Protein AF-A0A2P8K6H0-F1 (afdb_monomer_lite)

pLDDT: mean 89.07, std 8.91, range [53.56, 98.0]

Secondary structure (DSSP, 8-state):
--SS-------S-TT-SHHHHHHHHHHT---PPPHHHHHHHHHHHHHHHHHHHHHHHHHHHHHHTSSPPPHHHHHHHHHHHS-HHHHHHHHHHHHHHHHHHHHTT---S-HHHHHHHHS-S-------

Foldseek 3Di:
DPPDDDDDDDPDDPCGDPVSVVVCLVVVLDADQAPVSVVVVVVLVVQLVVLVVVLVVQQVVCVVVPDGDDPVVSVVSSVVRRPCVCVVCSVVVLVVQCVVCVVVVHDDSYSNVVVVVVVDPDDDDDPD

Radius of gyration: 26.22 Å; chains: 1; bounding box: 68×39×69 Å

Sequence (128 aa):
ILSDWLVIRCSVNPGETFLDRMIAMVEGAQRRKTPNEIALTILLIALTLVFLLATATIWPFSAWSGNAVSVTVLVALLVCLIPTTIGGLLSAIGVAGMSRMLGANVIATSGRAVEAAGDVDVLLLDKT

Structure (mmCIF, N/CA/C/O backbone):
data_AF-A0A2P8K6H0-F1
#
_entry.id   AF-A0A2P8K6H0-F1
#
loop_
_atom_site.group_PDB
_atom_site.id
_atom_site.type_symbol
_atom_site.label_atom_id
_atom_site.label_alt_id
_atom_site.label_comp_id
_atom_site.label_asym_id
_atom_site.label_entity_id
_atom_site.label_seq_id
_atom_site.pdbx_PDB_ins_code
_atom_site.Cartn_x
_atom_site.Cartn_y
_atom_site.Cartn_z
_atom_site.occupancy
_atom_site.B_iso_or_equiv
_atom_site.auth_seq_id
_atom_site.auth_comp_id
_atom_site.auth_asym_id
_atom_site.auth_atom_id
_atom_site.pdbx_PDB_model_num
ATOM 1 N N . ILE A 1 1 ? -37.347 2.619 31.803 1.00 53.56 1 ILE A N 1
ATOM 2 C CA . ILE A 1 1 ? -38.008 3.924 32.036 1.00 53.56 1 ILE A CA 1
ATOM 3 C C . ILE A 1 1 ? -38.146 4.583 30.670 1.00 53.56 1 ILE A C 1
ATOM 5 O O . ILE A 1 1 ? -37.181 5.156 30.190 1.00 53.56 1 ILE A O 1
ATOM 9 N N . LEU A 1 2 ? -39.265 4.357 29.981 1.00 69.88 2 LEU A N 1
ATOM 10 C CA . LEU A 1 2 ? -39.528 4.912 28.641 1.00 69.88 2 LEU A CA 1
ATOM 11 C C . LEU A 1 2 ? -40.795 5.785 28.614 1.00 69.88 2 LEU A C 1
ATOM 13 O O . LEU A 1 2 ? -41.003 6.500 27.642 1.00 69.88 2 LEU A O 1
ATOM 17 N N . SER A 1 3 ? -41.624 5.731 29.663 1.00 81.25 3 SER A N 1
ATOM 18 C CA . SER A 1 3 ? -43.026 6.173 29.602 1.00 81.25 3 SER A CA 1
ATOM 19 C C . SER A 1 3 ? -43.410 7.250 30.626 1.00 81.25 3 SER A C 1
ATOM 21 O O . SER A 1 3 ? -44.452 7.873 30.460 1.00 81.25 3 SER A O 1
ATOM 23 N N . ASP A 1 4 ? -42.593 7.480 31.659 1.00 90.88 4 ASP A N 1
ATOM 24 C CA . ASP A 1 4 ? -42.870 8.440 32.741 1.00 90.88 4 ASP A CA 1
ATOM 25 C C . ASP A 1 4 ? -41.984 9.694 32.643 1.00 90.88 4 ASP A C 1
ATOM 27 O O . ASP A 1 4 ? -41.114 9.801 31.776 1.00 90.88 4 ASP A O 1
ATOM 31 N N . TRP A 1 5 ? -42.196 10.661 33.540 1.00 90.25 5 TRP A N 1
ATOM 32 C CA . TRP A 1 5 ? -41.461 11.926 33.562 1.00 90.25 5 TRP A CA 1
ATOM 33 C C . TRP A 1 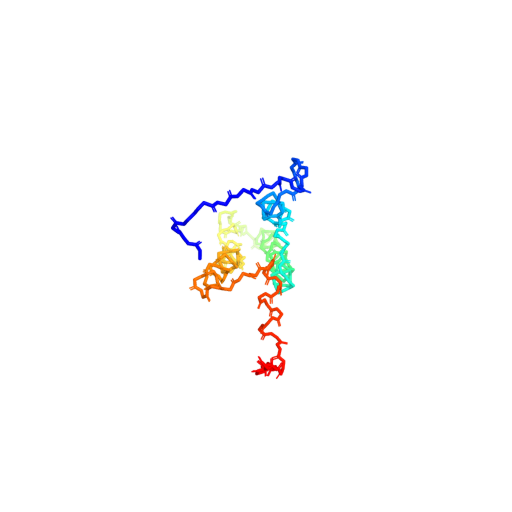5 ? -40.185 11.859 34.413 1.00 90.25 5 TRP A C 1
ATOM 35 O O . TRP A 1 5 ? -40.107 11.169 35.428 1.00 90.25 5 TRP A O 1
ATOM 45 N N . LEU A 1 6 ? -39.174 12.622 33.993 1.00 88.94 6 LEU A N 1
ATOM 46 C CA . LEU A 1 6 ? -37.868 12.729 34.641 1.00 88.94 6 LEU A CA 1
ATOM 47 C C . LEU A 1 6 ? -37.492 14.207 34.757 1.00 88.94 6 LEU A C 1
ATOM 49 O O . LEU A 1 6 ? -37.506 14.935 33.766 1.00 88.94 6 LEU A O 1
ATOM 53 N N . VAL A 1 7 ? -37.132 14.645 35.962 1.00 91.88 7 VAL A N 1
ATOM 54 C CA . VAL A 1 7 ? -36.554 15.973 36.194 1.00 91.88 7 VAL A CA 1
ATOM 55 C C . VAL A 1 7 ? -35.056 15.794 36.377 1.00 91.88 7 VAL A C 1
ATOM 57 O O . VAL A 1 7 ? -34.608 15.168 37.335 1.00 91.88 7 VAL A O 1
ATOM 60 N N . ILE A 1 8 ? -34.283 16.333 35.442 1.00 91.31 8 ILE A N 1
ATOM 61 C CA . ILE A 1 8 ? -32.825 16.217 35.406 1.00 91.31 8 ILE A CA 1
ATOM 62 C C . ILE A 1 8 ? -32.181 17.596 35.478 1.00 91.31 8 ILE A C 1
ATOM 64 O O . ILE A 1 8 ? -32.693 18.574 34.937 1.00 91.31 8 ILE A O 1
ATOM 68 N N . ARG A 1 9 ? -31.036 17.662 36.160 1.00 93.75 9 ARG A N 1
ATOM 69 C CA . ARG A 1 9 ? -30.178 18.845 36.224 1.00 93.75 9 ARG A CA 1
ATOM 70 C C . ARG A 1 9 ? -28.982 18.626 35.307 1.00 93.75 9 ARG A C 1
ATOM 72 O O . ARG A 1 9 ? -28.300 17.613 35.438 1.00 93.75 9 ARG A O 1
ATOM 79 N N . CYS A 1 10 ? -28.704 19.584 34.427 1.00 93.19 10 CYS A N 1
ATOM 80 C CA . CYS A 1 10 ? -27.483 19.572 33.627 1.00 93.19 10 CYS A CA 1
ATOM 81 C C . CYS A 1 10 ? -26.255 19.588 34.548 1.00 93.19 10 CYS A C 1
ATOM 83 O O . CYS A 1 10 ? -26.141 20.460 35.410 1.00 93.19 10 CYS A O 1
ATOM 85 N N . SER A 1 11 ? -25.362 18.614 34.378 1.00 93.31 11 SER A N 1
ATOM 86 C CA . SER A 1 11 ? -24.162 18.432 35.206 1.00 93.31 11 SER A CA 1
ATOM 87 C C . SER A 1 11 ? -22.853 18.761 34.486 1.00 93.31 11 SER A C 1
ATOM 89 O O . SER A 1 11 ? -21.803 18.748 35.119 1.00 93.31 11 SER A O 1
ATOM 91 N N . VAL A 1 12 ? -22.907 19.039 33.182 1.00 93.88 12 VAL A N 1
ATOM 92 C CA . VAL A 1 12 ? -21.739 19.258 32.318 1.00 93.88 12 VAL A CA 1
ATOM 93 C C . VAL A 1 12 ? -21.853 20.594 31.594 1.00 93.88 12 VAL A C 1
ATOM 95 O O . VAL A 1 12 ? -22.960 21.043 31.281 1.00 93.88 12 VAL A O 1
ATOM 98 N N . ASN A 1 13 ? -20.709 21.220 31.329 1.00 93.56 13 ASN A N 1
ATOM 99 C CA . ASN A 1 13 ? -20.638 22.463 30.570 1.00 93.56 13 ASN A CA 1
ATOM 100 C C . ASN A 1 13 ? -20.784 22.201 29.056 1.00 93.56 13 ASN A C 1
ATOM 102 O O . ASN A 1 13 ? -20.587 21.069 28.600 1.00 93.56 13 ASN A O 1
ATOM 106 N N . PRO A 1 14 ? -21.111 23.229 28.251 1.00 89.19 14 PRO A N 1
ATOM 107 C CA . PRO A 1 14 ? -21.075 23.119 26.792 1.00 89.19 14 PRO A CA 1
ATOM 108 C C . PRO A 1 14 ? -19.706 22.620 26.303 1.00 89.19 14 P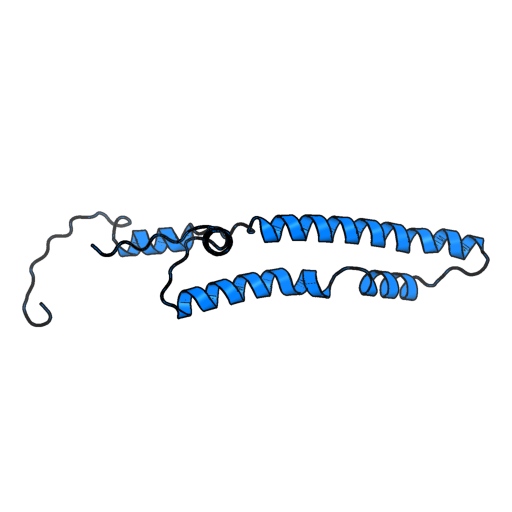RO A C 1
ATOM 110 O O . PRO A 1 14 ? -18.680 23.137 26.740 1.00 89.19 14 PRO A O 1
ATOM 113 N N . GLY A 1 15 ? -19.682 21.617 25.419 1.00 87.88 15 GLY A N 1
ATOM 114 C CA . GLY A 1 15 ? -18.450 20.980 24.935 1.00 87.88 15 GLY A CA 1
ATOM 115 C C . GLY A 1 15 ? -17.974 19.780 25.765 1.00 87.88 15 GLY A C 1
ATOM 116 O O . GLY A 1 15 ? -17.097 19.042 25.327 1.00 87.88 15 GLY A O 1
ATOM 117 N N . GLU A 1 16 ? -18.557 19.535 26.943 1.00 91.44 16 GLU A N 1
ATOM 118 C CA . GLU A 1 16 ? -18.221 18.386 27.801 1.00 91.44 16 GLU A CA 1
ATOM 119 C C . GLU A 1 16 ? -19.306 17.301 27.797 1.00 91.44 16 GLU A C 1
ATOM 121 O O . GLU A 1 16 ? -19.238 16.340 28.574 1.00 91.44 16 GLU A O 1
ATOM 126 N N . THR A 1 17 ? -20.316 17.438 26.931 1.00 93.31 17 THR A N 1
ATOM 127 C CA . THR A 1 17 ? -21.408 16.470 26.844 1.00 93.31 17 THR A CA 1
ATOM 128 C C . THR A 1 17 ? -20.908 15.113 26.354 1.00 93.31 17 THR A C 1
ATOM 130 O O . THR A 1 17 ? -19.863 14.986 25.714 1.00 93.31 17 THR A O 1
ATOM 133 N N . PHE A 1 18 ? -21.675 14.060 26.639 1.00 86.88 18 PHE A N 1
ATOM 134 C CA . PHE A 1 18 ? -21.360 12.728 26.126 1.00 86.88 18 PHE A CA 1
ATOM 135 C C . PHE A 1 18 ? -21.287 12.713 24.588 1.00 86.88 18 PHE A C 1
ATOM 137 O O . PHE A 1 18 ? -20.388 12.091 24.028 1.00 86.88 18 PHE A O 1
ATOM 144 N N . LEU A 1 19 ? -22.174 13.459 23.917 1.00 88.56 19 LEU A N 1
ATOM 145 C CA . LEU A 1 19 ? -22.152 13.618 22.462 1.00 88.56 19 LEU A CA 1
ATOM 146 C C . LEU A 1 19 ? -20.909 14.378 21.987 1.00 88.56 19 LEU A C 1
ATOM 148 O O . LEU A 1 19 ? -20.264 13.917 21.052 1.00 88.56 19 LEU A O 1
ATOM 152 N N . ASP A 1 20 ? -20.516 15.466 22.657 1.00 89.25 20 ASP A N 1
ATOM 153 C CA . ASP A 1 20 ? -19.287 16.202 22.320 1.00 89.25 20 ASP A CA 1
ATOM 154 C C . ASP A 1 20 ? -18.043 15.318 22.462 1.00 89.25 20 ASP A C 1
ATOM 156 O O . ASP A 1 20 ? -17.155 15.346 21.614 1.00 89.25 20 ASP A O 1
ATOM 160 N N . ARG A 1 21 ? -17.994 14.454 23.485 1.00 82.12 21 ARG A N 1
ATOM 161 C CA . ARG A 1 21 ? -16.909 13.470 23.641 1.00 82.12 21 ARG A CA 1
ATOM 162 C C . ARG A 1 21 ? -16.884 12.446 22.507 1.00 82.12 21 ARG A C 1
ATOM 164 O O . ARG A 1 21 ? -15.800 12.062 22.071 1.00 82.12 21 ARG A O 1
ATOM 171 N N . MET A 1 22 ? -18.046 12.002 22.024 1.00 80.06 22 MET A N 1
ATOM 172 C CA . MET A 1 22 ? -18.126 11.119 20.855 1.00 80.06 22 MET A CA 1
ATOM 173 C C . MET A 1 22 ? -17.670 11.838 19.580 1.00 80.06 22 MET A C 1
ATOM 175 O O . MET A 1 22 ? -16.900 11.269 18.813 1.00 80.06 22 MET A O 1
ATOM 179 N N . ILE A 1 23 ? -18.085 13.091 19.377 1.00 83.31 23 ILE A N 1
ATOM 180 C CA . ILE A 1 23 ? -17.679 13.914 18.229 1.00 83.31 23 ILE A CA 1
ATOM 181 C C . ILE A 1 23 ? -16.166 14.143 18.252 1.00 83.31 23 ILE A C 1
ATOM 183 O O . ILE A 1 23 ? -15.497 13.831 17.274 1.00 83.31 23 ILE A O 1
ATOM 187 N N . ALA A 1 24 ? -15.602 14.566 19.385 1.00 81.12 24 ALA A N 1
ATOM 188 C CA . ALA A 1 24 ? -14.164 14.777 19.542 1.00 81.12 24 ALA A CA 1
ATOM 189 C C . ALA A 1 24 ? -13.347 13.494 19.305 1.00 81.12 24 ALA A C 1
ATOM 191 O O . ALA A 1 24 ? -12.243 13.548 18.764 1.00 81.12 24 ALA A O 1
ATOM 192 N N . MET A 1 25 ? -13.888 12.327 19.672 1.00 71.44 25 MET A N 1
ATOM 193 C CA . MET A 1 25 ? -13.262 11.034 19.385 1.00 71.44 25 MET A CA 1
ATOM 194 C C . MET A 1 25 ? -13.223 10.735 17.880 1.00 71.44 25 MET A C 1
ATOM 196 O O . MET A 1 25 ? -12.238 10.179 17.398 1.00 71.44 25 MET A O 1
ATOM 200 N N . VAL A 1 26 ? -14.267 11.116 17.140 1.00 70.81 26 VAL A N 1
ATOM 201 C CA . VAL A 1 26 ? -14.349 10.935 15.683 1.00 70.81 26 VAL A CA 1
ATOM 202 C C . VAL A 1 26 ? -13.497 11.972 14.946 1.00 70.81 26 VAL A C 1
ATOM 204 O O . VAL A 1 26 ? -12.731 11.608 14.059 1.00 70.81 26 VAL A O 1
ATOM 207 N N . GLU A 1 27 ? -13.572 13.247 15.325 1.00 74.38 27 GLU A N 1
ATOM 208 C CA . GLU A 1 27 ? -12.804 14.338 14.708 1.00 74.38 27 GLU A CA 1
ATOM 209 C C . GLU A 1 27 ? -11.301 14.229 14.999 1.00 74.38 27 GLU A C 1
ATOM 211 O O . GLU A 1 27 ? -10.469 14.512 14.136 1.00 74.38 27 GLU A O 1
ATOM 216 N N . GLY A 1 28 ? -10.936 13.764 16.198 1.00 61.38 28 GLY A N 1
ATOM 217 C CA . GLY A 1 28 ? -9.553 13.518 16.602 1.00 61.38 28 GLY A CA 1
ATOM 218 C C . GLY A 1 28 ? -8.948 12.233 16.030 1.00 61.38 28 GLY A C 1
ATOM 219 O O . GLY A 1 28 ? -7.739 12.020 16.169 1.00 61.38 28 GLY A O 1
ATOM 220 N N . ALA A 1 29 ? -9.745 11.378 15.377 1.00 59.16 29 ALA A N 1
ATOM 221 C CA . ALA A 1 29 ? -9.280 10.134 14.774 1.00 59.16 29 ALA A CA 1
ATOM 222 C C . ALA A 1 29 ? -8.469 10.413 13.498 1.00 59.16 29 ALA A C 1
ATOM 224 O O . ALA A 1 29 ? -8.900 10.186 12.368 1.00 59.16 29 ALA A O 1
ATOM 225 N N . GLN A 1 30 ? -7.235 10.881 13.674 1.00 57.34 30 GLN A N 1
ATOM 226 C CA . GLN A 1 30 ? -6.265 10.930 12.592 1.00 57.34 30 GLN A CA 1
ATOM 227 C C . GLN A 1 30 ? -5.910 9.505 12.177 1.00 57.34 30 GLN A C 1
ATOM 229 O O . GLN A 1 30 ? -5.203 8.777 12.883 1.00 57.34 30 GLN A O 1
ATOM 234 N N . ARG A 1 31 ? -6.381 9.102 10.996 1.00 65.75 31 ARG A N 1
ATOM 235 C CA . ARG A 1 31 ? -6.026 7.813 10.413 1.00 65.75 31 ARG A CA 1
ATOM 236 C C . ARG A 1 31 ? -4.570 7.845 9.956 1.00 65.75 31 ARG A C 1
ATOM 238 O O . ARG A 1 31 ? -4.252 8.250 8.842 1.00 65.75 31 ARG A O 1
ATOM 245 N N . ARG A 1 32 ? -3.672 7.400 10.830 1.00 72.69 32 ARG A N 1
ATOM 246 C CA . ARG A 1 32 ? -2.294 7.087 10.446 1.00 72.69 32 ARG A CA 1
ATOM 247 C C . ARG A 1 32 ? -2.280 5.802 9.621 1.00 72.69 32 ARG A C 1
ATOM 249 O O . ARG A 1 32 ? -3.078 4.897 9.881 1.00 72.69 32 ARG A O 1
ATOM 256 N N . LYS A 1 33 ? -1.358 5.726 8.657 1.00 81.75 33 LYS A N 1
ATOM 257 C CA . LYS A 1 33 ? -1.055 4.474 7.957 1.00 81.75 33 LYS A CA 1
ATOM 258 C C . LYS A 1 33 ? -0.679 3.401 8.969 1.00 81.75 33 LYS A C 1
ATOM 260 O O . LYS A 1 33 ? -0.015 3.688 9.970 1.00 81.75 33 LYS A O 1
ATOM 265 N N . THR A 1 34 ? -1.130 2.185 8.722 1.00 87.81 34 THR A N 1
ATOM 266 C CA . THR A 1 34 ? -0.835 1.055 9.599 1.00 87.81 34 THR A CA 1
ATOM 267 C C . THR A 1 34 ? 0.610 0.570 9.408 1.00 87.81 34 THR A C 1
ATOM 269 O O . THR A 1 34 ? 1.228 0.888 8.387 1.00 87.81 34 THR A O 1
ATOM 272 N N . PRO A 1 35 ? 1.201 -0.165 10.371 1.00 88.12 35 PRO A N 1
ATOM 273 C CA . PRO A 1 35 ? 2.570 -0.665 10.239 1.00 88.12 35 PRO A CA 1
ATOM 274 C C . PRO A 1 35 ? 2.796 -1.484 8.962 1.00 88.12 35 PRO A C 1
ATOM 276 O O . PRO A 1 35 ? 3.784 -1.245 8.264 1.00 88.12 35 PRO A O 1
ATOM 279 N N . ASN A 1 36 ? 1.858 -2.370 8.602 1.00 88.50 36 ASN A N 1
ATOM 280 C CA . ASN A 1 36 ? 1.965 -3.151 7.368 1.00 88.50 36 ASN A CA 1
ATOM 281 C C . ASN A 1 36 ? 1.821 -2.274 6.118 1.00 88.50 36 ASN A C 1
ATOM 283 O O . ASN A 1 36 ? 2.557 -2.458 5.147 1.00 88.50 36 ASN A O 1
ATOM 287 N N . GLU A 1 37 ? 0.934 -1.275 6.144 1.00 90.00 37 GLU A N 1
ATOM 288 C CA . GLU A 1 37 ? 0.797 -0.315 5.045 1.00 90.00 37 GLU A CA 1
ATOM 289 C C . GLU A 1 37 ? 2.089 0.491 4.835 1.00 90.00 37 GLU A C 1
ATOM 291 O O . GLU A 1 37 ? 2.500 0.723 3.695 1.00 90.00 37 GLU A O 1
ATOM 296 N N . ILE A 1 38 ? 2.764 0.888 5.918 1.00 91.81 38 ILE A N 1
ATOM 297 C CA . ILE A 1 38 ? 4.057 1.584 5.867 1.00 91.81 38 ILE A CA 1
ATOM 298 C C . ILE A 1 38 ? 5.135 0.666 5.286 1.00 91.81 38 ILE A C 1
ATOM 300 O O . ILE A 1 38 ? 5.824 1.072 4.350 1.00 91.81 38 ILE A O 1
ATOM 304 N N . ALA A 1 39 ? 5.262 -0.562 5.796 1.00 92.62 39 ALA A N 1
ATOM 305 C CA . ALA A 1 39 ? 6.260 -1.524 5.331 1.00 92.62 39 ALA A CA 1
ATOM 306 C C . ALA A 1 39 ? 6.122 -1.801 3.826 1.00 92.62 39 ALA A C 1
ATOM 308 O O . ALA A 1 39 ? 7.098 -1.705 3.078 1.00 92.62 39 ALA A O 1
ATOM 309 N N . LEU A 1 40 ? 4.894 -2.050 3.361 1.00 93.38 40 LEU A N 1
ATOM 310 C CA . LEU A 1 40 ? 4.630 -2.252 1.941 1.00 93.38 40 LEU A CA 1
ATOM 311 C C . LEU A 1 40 ? 4.908 -0.980 1.133 1.00 93.38 40 LEU A C 1
ATOM 313 O O . LEU A 1 40 ? 5.540 -1.056 0.085 1.00 93.38 40 LEU A O 1
ATOM 317 N N . THR A 1 41 ? 4.501 0.197 1.621 1.00 93.38 41 THR A N 1
ATOM 318 C CA . THR A 1 41 ? 4.774 1.472 0.936 1.00 93.38 41 THR A CA 1
ATOM 319 C C . THR A 1 41 ? 6.278 1.674 0.710 1.00 93.38 41 THR A C 1
ATOM 321 O O . THR A 1 41 ? 6.676 2.075 -0.382 1.00 93.38 41 THR A O 1
ATOM 324 N N . ILE A 1 42 ? 7.121 1.359 1.700 1.00 96.00 42 ILE A N 1
ATOM 325 C CA . ILE A 1 42 ? 8.585 1.458 1.576 1.00 96.00 42 ILE A CA 1
ATOM 326 C C . ILE A 1 42 ? 9.099 0.538 0.462 1.00 96.00 42 ILE A C 1
ATOM 328 O O . ILE A 1 42 ? 9.875 0.978 -0.388 1.00 96.00 42 ILE A O 1
ATOM 332 N N . LEU A 1 43 ? 8.630 -0.712 0.420 1.00 96.06 43 LEU A N 1
ATOM 333 C CA . LEU A 1 43 ? 9.002 -1.663 -0.629 1.00 96.06 43 LEU A CA 1
ATOM 334 C C . LEU A 1 43 ? 8.580 -1.174 -2.024 1.00 96.06 43 LEU A C 1
ATOM 336 O O . LEU A 1 43 ? 9.367 -1.242 -2.968 1.00 96.06 43 LEU A O 1
ATOM 340 N N . LEU A 1 44 ? 7.357 -0.653 -2.160 1.00 95.81 44 LEU A N 1
ATOM 341 C CA . LEU A 1 44 ? 6.845 -0.142 -3.434 1.00 95.81 44 LEU A CA 1
ATOM 342 C C . LEU A 1 44 ? 7.650 1.071 -3.921 1.00 95.81 44 LEU A C 1
ATOM 344 O O . LEU A 1 44 ? 7.944 1.171 -5.113 1.00 95.81 44 LEU A O 1
ATOM 348 N N . ILE A 1 45 ? 8.054 1.964 -3.012 1.00 96.81 45 ILE A N 1
ATOM 349 C CA . ILE A 1 45 ? 8.932 3.097 -3.334 1.00 96.81 45 ILE A CA 1
ATOM 350 C C . ILE A 1 45 ? 10.298 2.591 -3.812 1.00 96.81 45 ILE A C 1
ATOM 352 O O . ILE A 1 45 ? 10.785 3.046 -4.848 1.00 96.81 45 ILE A O 1
ATOM 356 N N . ALA A 1 46 ? 10.892 1.623 -3.109 1.00 97.50 46 ALA A N 1
ATOM 357 C CA . ALA A 1 46 ? 12.181 1.050 -3.487 1.00 97.50 46 ALA A CA 1
ATOM 358 C C . ALA A 1 46 ? 12.138 0.410 -4.887 1.00 97.50 46 ALA A C 1
ATOM 360 O O . ALA A 1 46 ? 12.989 0.708 -5.724 1.00 97.50 46 ALA A O 1
ATOM 361 N N . LEU A 1 47 ? 11.113 -0.399 -5.183 1.00 97.06 47 LEU A N 1
ATOM 362 C CA . LEU A 1 47 ? 10.923 -0.994 -6.512 1.00 97.06 47 LEU A CA 1
ATOM 363 C C . LEU A 1 47 ? 10.721 0.064 -7.600 1.00 97.06 47 LEU A C 1
ATOM 365 O O . LEU A 1 47 ? 11.304 -0.039 -8.676 1.00 97.06 47 LEU A O 1
ATOM 369 N N . THR A 1 48 ? 9.942 1.109 -7.316 1.00 97.12 48 THR A N 1
ATOM 370 C CA . THR A 1 48 ? 9.716 2.210 -8.264 1.00 97.12 48 THR A CA 1
ATOM 371 C C . THR A 1 48 ? 11.024 2.919 -8.614 1.00 97.12 48 THR A C 1
ATOM 373 O O . THR A 1 48 ? 11.266 3.200 -9.784 1.00 97.12 48 THR A O 1
ATOM 376 N N . LEU A 1 49 ? 11.900 3.157 -7.631 1.00 98.00 49 LEU A N 1
ATOM 377 C CA . LEU A 1 49 ? 13.223 3.740 -7.869 1.00 98.00 49 LEU A CA 1
ATOM 378 C C . LEU A 1 49 ? 14.111 2.825 -8.718 1.00 98.00 49 LEU A C 1
ATOM 380 O O . LEU A 1 49 ? 14.745 3.295 -9.662 1.00 98.00 49 LEU A O 1
ATOM 384 N N . VAL A 1 50 ? 14.127 1.522 -8.425 1.00 98.00 50 VAL A N 1
ATOM 385 C CA . VAL A 1 50 ? 14.886 0.540 -9.212 1.00 98.00 50 VAL A CA 1
ATOM 386 C C . VAL A 1 50 ? 14.407 0.522 -10.666 1.00 98.00 50 VAL A C 1
ATOM 388 O O . VAL A 1 50 ? 15.226 0.625 -11.577 1.00 98.00 50 VAL A O 1
ATOM 391 N N . PHE A 1 51 ? 13.095 0.455 -10.907 1.00 97.75 51 PHE A N 1
ATOM 392 C CA . PHE A 1 51 ? 12.546 0.434 -12.266 1.00 97.75 51 PHE A CA 1
ATOM 393 C C . PHE A 1 51 ? 12.705 1.762 -13.001 1.00 97.75 51 PHE A C 1
ATOM 395 O O . PHE A 1 51 ? 12.947 1.764 -14.208 1.00 97.75 51 PHE A O 1
ATOM 402 N N . LEU A 1 52 ? 12.637 2.890 -12.295 1.00 97.75 52 LEU A N 1
ATOM 403 C CA . LEU A 1 52 ? 12.935 4.195 -12.874 1.00 97.75 52 LEU A CA 1
ATOM 404 C C . LEU A 1 52 ? 14.376 4.248 -13.387 1.00 97.75 52 LEU A C 1
ATOM 406 O O . LEU A 1 52 ? 14.602 4.622 -14.533 1.00 97.75 52 LEU A O 1
ATOM 410 N N . LEU A 1 53 ? 15.348 3.831 -12.572 1.00 97.94 53 LEU A N 1
ATOM 411 C CA . LEU A 1 53 ? 16.753 3.805 -12.981 1.00 97.94 53 LEU A CA 1
ATOM 412 C C . LEU A 1 53 ? 16.995 2.794 -14.108 1.00 97.94 53 LEU A C 1
ATOM 414 O O . LEU A 1 53 ? 17.686 3.110 -15.077 1.00 97.94 53 LEU A O 1
ATOM 418 N N . ALA A 1 54 ? 16.389 1.608 -14.030 1.00 97.19 54 ALA A N 1
ATOM 419 C CA . ALA A 1 54 ? 16.512 0.586 -15.065 1.00 97.19 54 ALA A CA 1
ATOM 420 C C . ALA A 1 54 ? 15.970 1.079 -16.416 1.00 97.19 54 ALA A C 1
ATOM 422 O O . ALA A 1 54 ? 16.636 0.956 -17.437 1.00 97.19 54 ALA A O 1
ATOM 423 N N . THR A 1 55 ? 14.786 1.694 -16.434 1.00 97.25 55 THR A N 1
ATOM 424 C CA . THR A 1 55 ? 14.174 2.195 -17.676 1.00 97.25 55 THR A CA 1
ATOM 425 C C . THR A 1 55 ? 14.860 3.451 -18.209 1.00 97.25 55 THR A C 1
ATOM 427 O O . THR A 1 55 ? 15.082 3.553 -19.414 1.00 97.25 55 THR A O 1
ATOM 430 N N . ALA A 1 56 ? 15.271 4.377 -17.339 1.00 96.38 56 ALA A N 1
ATOM 431 C CA . ALA A 1 56 ? 15.986 5.586 -17.743 1.00 96.38 56 ALA A CA 1
ATOM 432 C C . ALA A 1 56 ? 17.361 5.274 -18.357 1.00 96.38 56 ALA A C 1
ATOM 434 O O . ALA A 1 56 ? 17.764 5.922 -19.321 1.00 96.38 56 ALA A O 1
ATOM 435 N N . THR A 1 57 ? 18.067 4.262 -17.840 1.00 96.50 57 THR A N 1
ATOM 436 C CA . THR A 1 57 ? 19.385 3.849 -18.359 1.00 96.50 57 THR A CA 1
ATOM 437 C C . THR A 1 57 ? 19.309 3.085 -19.685 1.00 96.50 57 THR A C 1
ATOM 439 O O . THR A 1 57 ? 20.276 3.103 -20.444 1.00 96.50 57 THR A O 1
ATOM 442 N N . ILE A 1 58 ? 18.158 2.505 -20.048 1.00 95.75 58 ILE A N 1
ATOM 443 C CA . ILE A 1 58 ? 17.969 1.883 -21.373 1.00 95.75 58 ILE A CA 1
ATOM 444 C C . ILE A 1 58 ? 18.111 2.912 -22.505 1.00 95.75 58 ILE A C 1
ATOM 446 O O . ILE A 1 58 ? 18.608 2.571 -23.581 1.00 95.75 58 ILE A O 1
ATOM 450 N N . TRP A 1 59 ? 17.722 4.175 -22.294 1.00 96.06 59 TRP A N 1
ATOM 451 C CA . TRP A 1 59 ? 17.829 5.198 -23.339 1.00 96.06 59 TRP A CA 1
ATOM 452 C C . TRP A 1 59 ? 19.277 5.429 -23.814 1.00 96.06 59 TRP A C 1
ATOM 454 O O . TRP A 1 59 ? 19.534 5.208 -24.998 1.00 96.06 59 TRP A O 1
ATOM 464 N N . PRO A 1 60 ? 20.255 5.788 -22.954 1.00 95.88 60 PRO A N 1
ATOM 465 C CA . PRO A 1 60 ? 21.636 5.976 -23.399 1.00 95.88 60 PRO A CA 1
ATOM 466 C C . PRO A 1 60 ? 22.275 4.686 -23.936 1.00 95.88 60 PRO A C 1
ATOM 468 O O . PRO A 1 60 ? 23.033 4.751 -24.901 1.00 95.88 60 PRO A O 1
ATOM 471 N N . PHE A 1 61 ? 21.946 3.512 -23.380 1.00 95.81 61 PHE A N 1
ATOM 472 C CA . PHE A 1 61 ? 22.456 2.234 -23.892 1.00 95.81 61 PHE A CA 1
ATOM 473 C C . PHE A 1 61 ? 21.940 1.920 -25.301 1.00 95.81 61 PHE A C 1
ATOM 475 O O . PHE A 1 61 ? 22.717 1.535 -26.175 1.00 95.81 61 PHE A O 1
ATOM 482 N N . SER A 1 62 ? 20.646 2.131 -25.548 1.00 95.00 62 SER A N 1
ATOM 483 C CA . SER A 1 62 ? 20.054 1.912 -26.872 1.00 95.00 62 SER A CA 1
ATOM 484 C C . SER A 1 62 ? 20.533 2.942 -27.896 1.00 95.00 62 SER A C 1
ATOM 486 O O . SER A 1 62 ? 20.880 2.565 -29.016 1.00 95.00 62 SER A O 1
ATOM 488 N N . ALA A 1 63 ? 20.658 4.212 -27.497 1.00 94.19 63 ALA A N 1
ATOM 489 C CA . ALA A 1 63 ? 21.211 5.270 -28.337 1.00 94.19 63 ALA A CA 1
ATOM 490 C C . ALA A 1 63 ? 22.655 4.968 -28.766 1.00 94.19 63 ALA A C 1
ATOM 492 O O . ALA A 1 63 ? 23.001 5.163 -29.928 1.00 94.19 63 ALA A O 1
ATOM 493 N N . TRP A 1 64 ? 23.479 4.429 -27.861 1.00 94.38 64 TRP A N 1
ATOM 494 C CA . TRP A 1 64 ? 24.839 4.004 -28.192 1.00 94.38 64 TRP A CA 1
ATOM 495 C C . TRP A 1 64 ? 24.872 2.807 -29.156 1.00 94.38 64 TRP A C 1
ATOM 497 O O . TRP A 1 64 ? 25.711 2.764 -30.051 1.00 94.38 64 TRP A O 1
ATOM 507 N N . SER A 1 65 ? 23.934 1.863 -29.026 1.00 90.75 65 SER A N 1
ATOM 508 C CA . SER A 1 65 ? 23.846 0.678 -29.897 1.00 90.75 65 SER A CA 1
ATOM 509 C C . SER A 1 65 ? 23.334 0.953 -31.323 1.00 90.75 65 SER A C 1
ATOM 511 O O . SER A 1 65 ? 23.321 0.046 -32.154 1.00 90.75 65 SER A O 1
ATOM 513 N N . GLY A 1 66 ? 22.916 2.189 -31.619 1.00 89.62 66 GLY A N 1
ATOM 514 C CA . GLY A 1 66 ? 22.558 2.653 -32.962 1.00 89.62 66 GLY A CA 1
ATOM 515 C C . GLY A 1 66 ? 21.158 3.257 -33.055 1.00 89.62 66 GLY A C 1
ATOM 516 O O . GLY A 1 66 ? 21.008 4.343 -33.604 1.00 89.62 66 GLY A O 1
ATOM 517 N N . ASN A 1 67 ? 20.141 2.602 -32.487 1.00 90.75 67 ASN A N 1
ATOM 518 C CA . ASN A 1 67 ? 18.760 3.094 -32.506 1.00 90.75 67 ASN A CA 1
ATOM 519 C C . ASN A 1 67 ? 18.233 3.269 -31.082 1.00 90.75 67 ASN A C 1
ATOM 521 O O . ASN A 1 67 ? 17.975 2.293 -30.377 1.00 90.75 67 ASN A O 1
ATOM 525 N N . ALA A 1 68 ? 18.035 4.524 -30.678 1.00 93.12 68 ALA A N 1
ATOM 526 C CA . ALA A 1 68 ? 17.440 4.837 -29.388 1.00 93.12 68 ALA A CA 1
ATOM 527 C C . ALA A 1 68 ? 15.989 4.337 -29.322 1.00 93.12 68 ALA A C 1
ATOM 529 O O . ALA A 1 68 ? 15.189 4.576 -30.231 1.00 93.12 68 ALA A O 1
ATOM 530 N N . VAL A 1 69 ? 15.635 3.682 -28.216 1.00 94.69 69 VAL A N 1
ATOM 531 C CA . VAL A 1 69 ? 14.242 3.322 -27.932 1.00 94.69 69 VAL A CA 1
ATOM 532 C C . VAL A 1 69 ? 13.425 4.604 -27.772 1.00 94.69 69 VAL A C 1
ATOM 534 O O . VAL A 1 69 ? 13.855 5.554 -27.110 1.00 94.69 69 VAL A O 1
ATOM 537 N N . SER A 1 70 ? 12.232 4.646 -28.371 1.00 96.38 70 SER A N 1
ATOM 538 C CA . SER A 1 70 ? 11.363 5.815 -28.254 1.00 96.38 70 SER A CA 1
ATOM 539 C C . SER A 1 70 ? 10.951 6.048 -26.800 1.00 96.38 70 SER A C 1
ATOM 541 O O . SER A 1 70 ? 10.701 5.116 -26.032 1.00 96.38 70 SER A O 1
ATOM 543 N N . VAL A 1 71 ? 10.800 7.320 -26.431 1.00 95.50 71 VAL A N 1
ATOM 544 C CA . VAL A 1 71 ? 10.338 7.704 -25.088 1.00 95.50 71 VAL A CA 1
ATOM 545 C C . VAL A 1 71 ? 8.978 7.072 -24.771 1.00 95.50 71 VAL A C 1
ATOM 547 O O . VAL A 1 71 ? 8.748 6.642 -23.647 1.00 95.50 71 VAL A O 1
ATOM 550 N N . THR A 1 72 ? 8.102 6.929 -25.770 1.00 97.38 72 THR A N 1
ATOM 551 C CA . THR A 1 72 ? 6.793 6.276 -25.616 1.00 97.38 72 THR A CA 1
ATOM 552 C C . THR A 1 72 ? 6.904 4.821 -25.158 1.00 97.38 72 THR A C 1
ATOM 554 O O . THR A 1 72 ? 6.153 4.407 -24.277 1.00 97.38 72 THR A O 1
ATOM 557 N N . VAL A 1 73 ? 7.861 4.057 -25.696 1.00 97.31 73 VAL A N 1
ATOM 558 C CA . VAL A 1 73 ? 8.094 2.659 -25.301 1.00 97.31 73 VAL A CA 1
ATOM 559 C C . VAL A 1 73 ? 8.706 2.586 -23.905 1.00 97.31 73 VAL A C 1
ATOM 561 O O . VAL A 1 73 ? 8.282 1.756 -23.106 1.00 97.31 73 VAL A O 1
ATOM 564 N N . LEU A 1 74 ? 9.648 3.473 -23.571 1.00 97.00 74 LEU A N 1
ATOM 565 C CA . LEU A 1 74 ? 10.247 3.517 -22.232 1.00 97.00 74 LEU A CA 1
ATOM 566 C C . LEU A 1 74 ? 9.221 3.859 -21.148 1.00 97.00 74 LEU A C 1
ATOM 568 O O . LEU A 1 74 ? 9.221 3.235 -20.089 1.00 97.00 74 LEU A O 1
ATOM 572 N N . VAL A 1 75 ? 8.314 4.800 -21.424 1.00 97.56 75 VAL A N 1
ATOM 573 C CA . VAL A 1 75 ? 7.210 5.136 -20.514 1.00 97.56 75 VAL A CA 1
ATOM 574 C C . VAL A 1 75 ? 6.252 3.955 -20.366 1.00 97.56 75 VAL A C 1
ATOM 576 O O . VAL A 1 75 ? 5.900 3.605 -19.242 1.00 97.56 75 VAL A O 1
ATOM 579 N N . ALA A 1 76 ? 5.861 3.304 -21.467 1.00 97.81 76 ALA A N 1
ATOM 580 C CA . ALA A 1 76 ? 4.994 2.126 -21.412 1.00 97.81 76 ALA A CA 1
ATOM 581 C C . ALA A 1 76 ? 5.630 0.989 -20.595 1.00 97.81 76 ALA A C 1
ATOM 583 O O . ALA A 1 76 ? 4.970 0.400 -19.739 1.00 97.81 76 ALA A O 1
ATOM 584 N N . LEU A 1 77 ? 6.925 0.731 -20.804 1.00 97.38 77 LEU A N 1
ATOM 585 C CA . LEU A 1 77 ? 7.694 -0.250 -20.045 1.00 97.38 77 LEU A CA 1
ATOM 586 C C . LEU A 1 77 ? 7.736 0.102 -18.553 1.00 97.38 77 LEU A C 1
ATOM 588 O O . LEU A 1 77 ? 7.454 -0.754 -17.720 1.00 97.38 77 LEU A O 1
ATOM 592 N N . LEU A 1 78 ? 8.035 1.358 -18.211 1.00 97.31 78 LEU A N 1
ATOM 593 C CA . LEU A 1 78 ? 8.068 1.818 -16.823 1.00 97.31 78 LEU A CA 1
ATOM 594 C C . LEU A 1 78 ? 6.715 1.618 -16.131 1.00 97.31 78 LEU A C 1
ATOM 596 O O . LEU A 1 78 ? 6.672 1.071 -15.033 1.00 97.31 78 LEU A O 1
ATOM 600 N N . VAL A 1 79 ? 5.611 2.002 -16.776 1.00 96.94 79 VAL A N 1
ATOM 601 C CA . VAL A 1 79 ? 4.257 1.834 -16.221 1.00 96.94 79 VAL A CA 1
ATOM 602 C C . VAL A 1 79 ? 3.907 0.359 -16.009 1.00 96.94 79 VAL A C 1
ATO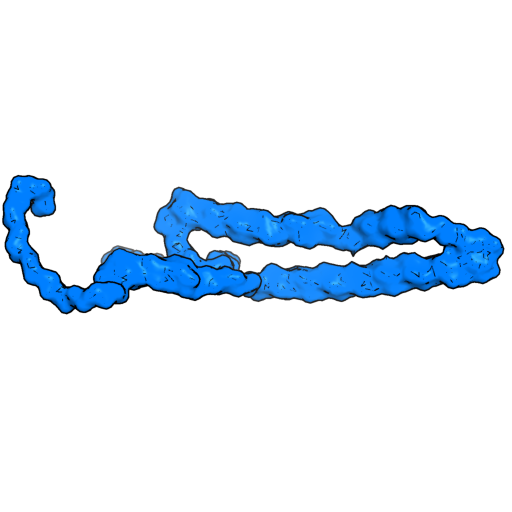M 604 O O . VAL A 1 79 ? 3.287 0.030 -15.000 1.00 96.94 79 VAL A O 1
ATOM 607 N N . CYS A 1 80 ? 4.329 -0.529 -16.916 1.00 96.69 80 CYS A N 1
ATOM 608 C CA . CYS A 1 80 ? 4.112 -1.972 -16.775 1.00 96.69 80 CYS A CA 1
ATOM 609 C C . CYS A 1 80 ? 4.934 -2.600 -15.636 1.00 96.69 80 CYS A C 1
ATOM 611 O O . CYS A 1 80 ? 4.522 -3.619 -15.089 1.00 96.69 80 CYS A O 1
ATOM 613 N N . LEU A 1 81 ? 6.092 -2.023 -15.296 1.00 96.81 81 LEU A N 1
ATOM 614 C CA . LEU A 1 81 ? 6.981 -2.534 -14.246 1.00 96.81 81 LEU A CA 1
ATOM 615 C C . LEU A 1 81 ? 6.659 -1.973 -12.860 1.00 96.81 81 LEU A C 1
ATOM 617 O O . LEU A 1 81 ? 6.772 -2.690 -11.866 1.00 96.81 81 LEU A O 1
ATOM 621 N N . ILE A 1 82 ? 6.275 -0.695 -12.770 1.00 96.44 82 ILE A N 1
ATOM 622 C CA . ILE A 1 82 ? 5.871 -0.093 -11.497 1.00 96.44 82 ILE A CA 1
ATOM 623 C C . ILE A 1 82 ? 4.697 -0.907 -10.929 1.00 96.44 82 ILE A C 1
ATOM 625 O O . ILE A 1 82 ? 3.753 -1.205 -11.664 1.00 96.44 82 ILE A O 1
ATOM 629 N N . PRO A 1 83 ? 4.701 -1.239 -9.623 1.00 96.00 83 PRO A N 1
ATOM 630 C CA . PRO A 1 83 ? 3.656 -2.044 -8.985 1.00 96.00 83 PRO A CA 1
ATOM 631 C C . PRO A 1 83 ? 2.345 -1.254 -8.776 1.00 96.00 83 PRO A C 1
ATOM 633 O O . PRO A 1 83 ? 1.836 -1.123 -7.660 1.00 96.00 83 PRO A O 1
ATOM 636 N N . THR A 1 84 ? 1.782 -0.722 -9.864 1.00 95.31 84 THR A N 1
ATOM 637 C CA . THR A 1 84 ? 0.584 0.130 -9.903 1.00 95.31 84 THR A CA 1
ATOM 638 C C . THR A 1 84 ? -0.661 -0.604 -9.414 1.00 95.31 84 THR A C 1
ATOM 640 O O . THR A 1 84 ? -1.471 -0.009 -8.704 1.00 95.31 84 THR A O 1
ATOM 643 N N . THR A 1 85 ? -0.774 -1.907 -9.697 1.00 93.81 85 THR A N 1
ATOM 644 C CA . THR A 1 85 ? -1.878 -2.756 -9.229 1.00 93.81 85 THR A CA 1
ATOM 645 C C . THR A 1 85 ? -1.996 -2.731 -7.707 1.00 93.81 85 THR A C 1
ATOM 647 O O . THR A 1 85 ? -3.043 -2.397 -7.166 1.00 93.81 85 THR A O 1
ATOM 650 N N . ILE A 1 86 ? -0.912 -3.039 -6.991 1.00 93.44 86 ILE A N 1
ATOM 651 C CA . ILE A 1 86 ? -0.934 -3.093 -5.523 1.00 93.44 86 ILE A CA 1
ATOM 652 C C . ILE A 1 86 ? -0.945 -1.676 -4.937 1.00 93.44 86 ILE A C 1
ATOM 654 O O . ILE A 1 86 ? -1.682 -1.416 -3.986 1.00 93.44 86 ILE A O 1
ATOM 658 N N . GLY A 1 87 ? -0.190 -0.743 -5.530 1.00 90.69 87 GLY A N 1
ATOM 659 C CA . GLY A 1 87 ? -0.142 0.652 -5.085 1.00 90.69 87 GLY A CA 1
ATOM 660 C C . GLY A 1 87 ? -1.508 1.346 -5.108 1.00 90.69 87 GLY A C 1
ATOM 661 O O . GLY A 1 87 ? -1.828 2.087 -4.181 1.00 90.69 87 GLY A O 1
ATOM 662 N N . GLY A 1 88 ? -2.341 1.065 -6.117 1.00 90.75 88 GLY A N 1
ATOM 663 C CA . GLY A 1 88 ? -3.704 1.594 -6.202 1.00 90.75 88 GLY A CA 1
ATOM 664 C C . GLY A 1 88 ? -4.691 0.923 -5.242 1.00 90.75 88 GLY A C 1
ATOM 665 O O . GLY A 1 88 ? -5.616 1.569 -4.751 1.00 90.75 88 GLY A O 1
ATOM 666 N N . LEU A 1 89 ? -4.493 -0.363 -4.939 1.00 93.44 89 LEU A N 1
ATOM 667 C CA . LEU A 1 89 ? -5.426 -1.143 -4.122 1.00 93.44 89 LEU A CA 1
ATOM 668 C C . LEU A 1 89 ? -5.188 -1.014 -2.614 1.00 93.44 89 LEU A C 1
ATOM 670 O O . LEU A 1 89 ? -6.125 -1.207 -1.842 1.00 93.44 89 LEU A O 1
ATOM 674 N N . LEU A 1 90 ? -3.977 -0.660 -2.178 1.00 88.12 90 LEU A N 1
ATOM 675 C CA . LEU A 1 90 ? -3.597 -0.644 -0.761 1.00 88.12 90 LEU A CA 1
ATOM 676 C C . LEU A 1 90 ? -4.547 0.196 0.115 1.00 88.12 90 LEU A C 1
ATOM 678 O O . LEU A 1 90 ? -5.033 -0.274 1.144 1.00 88.12 90 LEU A O 1
ATOM 682 N N . SER A 1 91 ? -4.877 1.411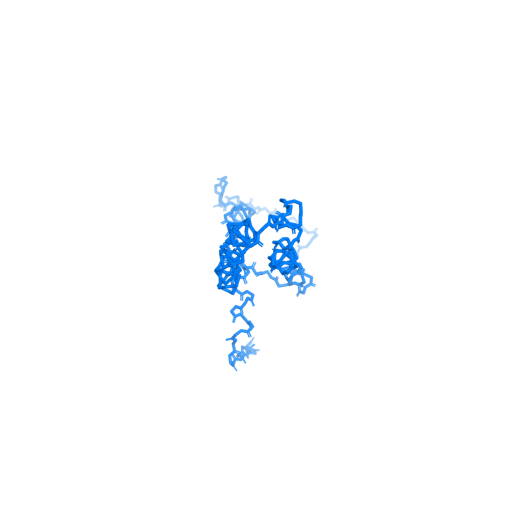 -0.331 1.00 82.94 91 SER A N 1
ATOM 683 C CA . SER A 1 91 ? -5.810 2.297 0.382 1.00 82.94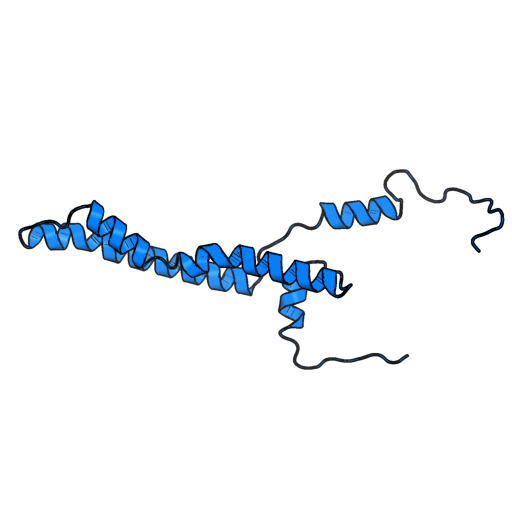 91 SER A CA 1
ATOM 684 C C . SER A 1 91 ? -7.237 1.732 0.407 1.00 82.94 91 SER A C 1
ATOM 686 O O . SER A 1 91 ? -7.909 1.743 1.443 1.00 82.94 91 SER A O 1
ATOM 688 N N . ALA A 1 92 ? -7.688 1.164 -0.717 1.00 87.00 92 ALA A N 1
ATOM 689 C CA . ALA A 1 92 ? -9.023 0.584 -0.842 1.00 87.00 92 ALA A CA 1
ATOM 690 C C . ALA A 1 92 ? -9.211 -0.623 0.090 1.00 87.00 92 ALA A C 1
ATOM 692 O O . ALA A 1 92 ? -10.239 -0.727 0.761 1.00 87.00 92 ALA A O 1
ATOM 693 N N . ILE A 1 93 ? -8.198 -1.490 0.198 1.00 88.12 93 ILE A N 1
ATOM 694 C CA . ILE A 1 93 ? -8.191 -2.637 1.116 1.00 88.12 93 ILE A CA 1
ATOM 695 C C . ILE A 1 93 ? -8.339 -2.157 2.564 1.00 88.12 93 ILE A C 1
ATOM 697 O O . ILE A 1 93 ? -9.178 -2.672 3.307 1.00 88.12 93 ILE A O 1
ATOM 701 N N . GLY A 1 94 ? -7.585 -1.125 2.952 1.00 83.88 94 GLY A N 1
ATOM 702 C CA . GLY A 1 94 ? -7.663 -0.555 4.293 1.00 83.88 94 GLY A CA 1
ATOM 703 C C . GLY A 1 94 ? -9.050 0.006 4.627 1.00 83.88 94 GLY A C 1
ATOM 704 O O . GLY A 1 94 ? -9.520 -0.135 5.756 1.00 83.88 94 GLY A O 1
ATOM 705 N N . VAL A 1 95 ? -9.723 0.675 3.688 1.00 84.81 95 VAL A N 1
ATOM 706 C CA . VAL A 1 95 ? -11.085 1.203 3.902 1.00 84.81 95 VAL A CA 1
ATOM 707 C C . VAL A 1 95 ? -12.112 0.070 3.972 1.00 84.81 95 VAL A C 1
ATOM 709 O O . VAL A 1 95 ? -12.935 0.050 4.888 1.00 84.81 95 VAL A O 1
ATOM 712 N N . ALA A 1 96 ? -12.028 -0.903 3.063 1.00 86.62 96 ALA A N 1
ATOM 713 C CA . ALA A 1 96 ? -12.927 -2.053 3.039 1.00 86.62 96 ALA A CA 1
ATOM 714 C C . ALA A 1 96 ? -12.845 -2.878 4.336 1.00 86.62 96 ALA A C 1
ATOM 716 O O . ALA A 1 96 ? -13.874 -3.283 4.878 1.00 86.62 96 ALA A O 1
ATOM 717 N N . GLY A 1 97 ? -11.638 -3.076 4.881 1.00 85.25 97 GLY A N 1
ATOM 718 C CA . GLY A 1 97 ? -11.436 -3.775 6.153 1.00 85.25 97 GLY A CA 1
ATOM 719 C C . GLY A 1 97 ? -12.135 -3.090 7.332 1.00 85.25 97 GLY A C 1
ATOM 720 O O . GLY A 1 97 ? -12.837 -3.745 8.102 1.00 85.25 97 GLY A O 1
ATOM 721 N N . MET A 1 98 ? -12.020 -1.763 7.433 1.00 86.69 98 MET A N 1
ATOM 722 C CA . MET A 1 98 ? -12.676 -0.988 8.495 1.00 86.69 98 MET A CA 1
ATOM 723 C C . MET A 1 98 ? -14.205 -1.010 8.374 1.00 86.69 98 MET A C 1
ATOM 725 O O . MET A 1 98 ? -14.903 -1.125 9.379 1.00 86.69 98 MET A O 1
ATOM 729 N N . SER A 1 99 ? -14.735 -0.950 7.149 1.00 84.56 99 SER A N 1
ATOM 730 C CA . SER A 1 99 ? -16.180 -1.028 6.909 1.00 84.56 99 SER A CA 1
ATOM 731 C C . SER A 1 99 ? -16.772 -2.367 7.371 1.00 84.56 99 SER A C 1
ATOM 733 O O . SER A 1 99 ? -17.843 -2.392 7.977 1.00 84.56 99 SER A O 1
ATOM 735 N N . ARG A 1 100 ? -16.044 -3.478 7.182 1.00 87.94 100 ARG A N 1
ATOM 736 C CA . ARG A 1 100 ? -16.459 -4.801 7.678 1.00 87.94 100 ARG A CA 1
ATOM 737 C C . ARG A 1 100 ? -16.515 -4.881 9.206 1.00 87.94 100 ARG A C 1
ATOM 739 O O . ARG A 1 100 ? -17.429 -5.508 9.729 1.00 87.94 100 ARG A O 1
ATOM 746 N N . MET A 1 101 ? -15.575 -4.247 9.911 1.00 85.81 101 MET A N 1
ATOM 747 C CA . MET A 1 101 ? -15.571 -4.182 11.384 1.00 85.81 101 MET A CA 1
ATOM 748 C C . MET A 1 101 ? -16.794 -3.435 11.921 1.00 85.81 101 MET A C 1
ATOM 750 O O . MET A 1 101 ? -17.468 -3.928 12.825 1.00 85.81 101 MET A O 1
ATOM 754 N N . LEU A 1 102 ? -17.140 -2.303 11.299 1.00 84.19 102 LEU A N 1
ATOM 755 C CA . LEU A 1 102 ? -18.354 -1.563 11.643 1.00 84.19 102 LEU A CA 1
ATOM 756 C C . LEU A 1 102 ? -19.613 -2.421 11.431 1.00 84.19 102 LEU A C 1
ATOM 758 O O . LEU A 1 102 ? -20.489 -2.444 12.289 1.00 84.19 102 LEU A O 1
ATOM 762 N N . GLY A 1 103 ? -19.674 -3.182 10.331 1.00 84.50 103 GLY A N 1
ATOM 763 C CA . GLY A 1 103 ? -20.761 -4.133 10.066 1.00 84.50 103 GLY A CA 1
ATOM 764 C C . GLY A 1 103 ? -20.868 -5.275 11.087 1.00 84.50 103 GLY A C 1
ATOM 765 O O . GLY A 1 103 ? -21.941 -5.847 11.248 1.00 84.50 103 GLY A O 1
ATOM 766 N N . ALA A 1 104 ? -19.785 -5.582 11.805 1.00 90.00 104 ALA A N 1
ATOM 767 C CA . ALA A 1 104 ? -19.763 -6.546 12.905 1.00 90.00 104 ALA A CA 1
ATOM 768 C C . ALA A 1 104 ? -20.053 -5.907 14.280 1.00 90.00 104 ALA A C 1
ATOM 770 O O . ALA A 1 104 ? -19.880 -6.566 15.302 1.00 90.00 104 ALA A O 1
ATOM 771 N N . ASN A 1 105 ? -20.483 -4.639 14.319 1.00 89.69 105 ASN A N 1
ATOM 772 C CA . ASN A 1 105 ? -20.677 -3.846 15.539 1.00 89.69 105 ASN A CA 1
ATOM 773 C C . ASN A 1 105 ? -19.399 -3.684 16.386 1.00 89.69 105 ASN A C 1
ATOM 775 O O . ASN A 1 105 ? -19.473 -3.490 17.599 1.00 89.69 105 ASN A O 1
ATOM 779 N N . VAL A 1 106 ? -18.220 -3.737 15.753 1.00 87.00 106 VAL A N 1
ATOM 780 C CA . VAL A 1 106 ? -16.928 -3.505 16.410 1.00 87.00 106 VAL A CA 1
ATOM 781 C C . VAL A 1 106 ? -16.435 -2.102 16.067 1.00 87.00 106 VAL A C 1
ATOM 783 O O . VAL A 1 106 ? -16.167 -1.780 14.908 1.00 87.00 106 VAL A O 1
ATOM 786 N N . ILE A 1 107 ? -16.281 -1.260 17.089 1.00 83.94 107 ILE A N 1
ATOM 787 C CA . ILE A 1 107 ? -15.723 0.088 16.945 1.00 83.94 107 ILE A CA 1
ATOM 788 C C . ILE A 1 107 ? -14.213 0.006 17.161 1.00 83.94 107 ILE A C 1
ATOM 790 O O . ILE A 1 107 ? -13.734 -0.121 18.286 1.00 83.94 107 ILE A O 1
ATOM 794 N N . ALA A 1 108 ? -13.453 0.088 16.070 1.00 79.94 108 ALA A N 1
ATOM 795 C CA . ALA A 1 108 ? -12.001 0.181 16.123 1.00 79.94 108 ALA A CA 1
ATOM 796 C C . ALA A 1 108 ? -11.560 1.650 16.088 1.00 79.94 108 ALA A C 1
ATOM 798 O O . ALA A 1 108 ? -11.906 2.394 15.172 1.00 79.94 108 ALA A O 1
ATOM 799 N N . THR A 1 109 ? -10.740 2.057 17.057 1.00 78.69 109 THR A N 1
ATOM 800 C CA . THR A 1 109 ? -10.200 3.425 17.146 1.00 78.69 109 THR A CA 1
ATOM 801 C C . THR A 1 109 ? -9.161 3.730 16.064 1.00 78.69 109 THR A C 1
ATOM 803 O O . THR A 1 109 ? -8.876 4.890 15.779 1.00 78.69 109 THR A O 1
ATOM 806 N N . SER A 1 110 ? -8.566 2.700 15.449 1.00 80.88 110 SER A N 1
ATOM 807 C CA . SER A 1 110 ? -7.613 2.844 14.347 1.00 80.88 110 SER A CA 1
ATOM 808 C C . SER A 1 110 ? -7.485 1.558 13.527 1.00 80.88 110 SER A C 1
ATOM 810 O O . SER A 1 110 ? -7.700 0.461 14.042 1.00 80.88 110 SER A O 1
ATOM 812 N N . GLY A 1 111 ? -7.029 1.676 12.275 1.00 82.12 111 GLY A N 1
ATOM 813 C CA . GLY A 1 111 ? -6.656 0.508 11.464 1.00 82.12 111 GLY A CA 1
ATOM 814 C C . GLY A 1 111 ? -5.509 -0.304 12.075 1.00 82.12 111 GLY A C 1
ATOM 815 O O . GLY A 1 111 ? -5.455 -1.515 11.904 1.00 82.12 111 GLY A O 1
ATOM 816 N N . ARG A 1 112 ? -4.634 0.336 12.864 1.00 84.44 112 ARG A N 1
ATOM 817 C CA . ARG A 1 112 ? -3.560 -0.349 13.596 1.00 84.44 112 ARG A CA 1
ATOM 818 C C . ARG A 1 112 ? -4.112 -1.322 14.637 1.00 84.44 112 ARG A C 1
ATOM 820 O O . ARG A 1 112 ? -3.538 -2.388 14.801 1.00 84.44 112 ARG A O 1
ATOM 827 N N . ALA A 1 113 ? -5.200 -0.971 15.325 1.00 83.94 113 ALA A N 1
ATOM 828 C CA . ALA A 1 113 ? -5.843 -1.877 16.277 1.00 83.94 113 ALA A CA 1
ATOM 829 C C . ALA A 1 113 ? -6.400 -3.123 15.570 1.00 83.94 113 ALA A C 1
ATOM 831 O O . ALA A 1 113 ? -6.274 -4.227 16.087 1.00 83.94 113 ALA A O 1
ATOM 832 N N . VAL A 1 114 ? -6.953 -2.948 14.365 1.00 86.12 114 VAL A N 1
ATOM 833 C CA . VAL A 1 114 ? -7.459 -4.054 13.538 1.00 86.12 114 VAL A CA 1
ATOM 834 C C . VAL A 1 114 ? -6.326 -4.963 13.062 1.00 86.12 114 VAL A C 1
ATOM 836 O O . VAL A 1 114 ? -6.464 -6.177 13.132 1.00 86.12 114 VAL A O 1
ATOM 839 N N . GLU A 1 115 ? -5.199 -4.401 12.618 1.00 84.69 115 GLU A N 1
ATOM 840 C CA . GLU A 1 115 ? -4.031 -5.208 12.238 1.00 84.69 115 GLU A CA 1
ATOM 841 C C . GLU A 1 115 ? -3.418 -5.943 13.427 1.00 84.69 115 GLU A C 1
ATOM 843 O O . GLU A 1 115 ? -3.158 -7.136 13.326 1.00 84.69 115 GLU A O 1
ATOM 848 N N . ALA A 1 116 ? -3.237 -5.258 14.560 1.00 83.81 116 ALA A N 1
ATOM 849 C CA . ALA A 1 116 ? -2.683 -5.865 15.766 1.00 83.81 116 ALA A CA 1
ATOM 850 C C . ALA A 1 116 ? -3.568 -7.004 16.289 1.00 83.81 116 ALA A C 1
ATOM 852 O O . ALA A 1 116 ? -3.048 -8.010 16.749 1.00 83.81 116 ALA A O 1
ATOM 853 N N . ALA A 1 117 ? -4.895 -6.884 16.167 1.00 86.56 117 ALA A N 1
ATOM 854 C CA . ALA A 1 117 ? -5.826 -7.963 16.494 1.00 86.56 117 ALA A CA 1
ATOM 855 C C . ALA A 1 117 ? -5.696 -9.187 15.565 1.00 86.56 117 ALA A C 1
ATOM 857 O O . ALA A 1 117 ? -6.128 -10.271 15.939 1.00 86.56 117 ALA A O 1
ATOM 858 N N . GLY A 1 118 ? -5.126 -9.029 14.365 1.00 86.31 118 GLY A N 1
ATOM 859 C CA . GLY A 1 118 ? -4.793 -10.138 13.467 1.00 86.31 118 GLY A CA 1
ATOM 860 C C . GLY A 1 118 ? -3.458 -10.819 13.783 1.00 86.31 118 GLY A C 1
ATOM 861 O O . GLY A 1 118 ? -3.221 -11.912 13.284 1.00 86.31 118 GLY A O 1
ATOM 862 N N . ASP A 1 119 ? -2.620 -10.190 14.610 1.00 90.12 119 ASP A N 1
ATOM 863 C CA . ASP A 1 119 ? -1.277 -10.644 15.002 1.00 90.12 119 ASP A CA 1
ATOM 864 C C . ASP A 1 119 ? -1.242 -11.101 16.477 1.00 90.12 119 ASP A C 1
ATOM 866 O O . ASP A 1 119 ? -0.240 -10.958 17.171 1.00 90.12 119 ASP A O 1
ATOM 870 N N . VAL A 1 120 ? -2.376 -11.586 17.003 1.00 92.44 120 VAL A N 1
ATOM 871 C CA . VAL A 1 120 ? -2.480 -12.105 18.378 1.00 92.44 120 VAL A CA 1
ATOM 872 C C . VAL A 1 120 ? -2.284 -13.618 18.410 1.00 92.44 120 VAL A C 1
ATOM 874 O O . VAL A 1 120 ? -2.948 -14.353 17.682 1.00 92.44 120 VAL A O 1
ATOM 877 N N . ASP A 1 121 ? -1.429 -14.097 19.313 1.00 96.75 121 ASP A N 1
ATOM 878 C CA . ASP A 1 121 ? -1.186 -15.536 19.494 1.00 96.75 121 ASP A CA 1
ATOM 879 C C . ASP A 1 121 ? -2.247 -16.218 20.370 1.00 96.75 121 ASP A C 1
ATOM 881 O O . ASP A 1 121 ? -2.551 -17.401 20.210 1.00 96.75 121 ASP A O 1
ATOM 885 N N . VAL A 1 122 ? -2.801 -15.478 21.336 1.00 95.00 122 VAL A N 1
ATOM 886 C CA . VAL A 1 122 ? -3.745 -15.994 22.335 1.00 95.00 122 VAL A CA 1
ATOM 887 C C . VAL A 1 122 ? -4.902 -15.016 22.505 1.00 95.00 122 VAL A C 1
ATOM 889 O O . VAL A 1 122 ? -4.698 -13.839 22.796 1.00 95.00 122 VAL A O 1
ATOM 892 N N . LEU A 1 123 ? -6.130 -15.525 22.379 1.00 95.00 123 LEU A N 1
ATOM 893 C CA . LEU A 1 123 ? -7.359 -14.792 22.674 1.00 95.00 123 LEU A CA 1
ATOM 894 C C . LEU A 1 123 ? -7.895 -15.223 24.040 1.00 95.00 123 LEU A C 1
ATOM 896 O O . LEU A 1 123 ? -8.290 -16.375 24.224 1.00 95.00 123 LEU A O 1
ATOM 900 N N . LEU A 1 124 ? -7.933 -14.292 24.991 1.00 95.06 124 LEU A N 1
ATOM 901 C CA . LEU A 1 124 ? -8.553 -14.508 26.295 1.00 95.06 124 LEU A CA 1
ATOM 902 C C . LEU A 1 124 ? -9.984 -13.967 26.268 1.00 95.06 124 LEU A C 1
ATOM 904 O O . LEU A 1 124 ? -10.205 -12.800 25.952 1.00 95.06 124 LEU A O 1
ATOM 908 N N . LEU A 1 125 ? -10.946 -14.826 26.598 1.00 95.62 125 LEU A N 1
ATOM 909 C CA . LEU A 1 125 ? -12.361 -14.477 26.693 1.00 95.62 125 LEU A CA 1
ATOM 910 C C . LEU A 1 125 ? -12.748 -14.457 28.168 1.00 95.62 125 LEU A C 1
ATOM 912 O O . LEU A 1 125 ? -12.751 -15.502 28.820 1.00 95.62 125 LEU A O 1
ATOM 916 N N . ASP A 1 126 ? -13.053 -13.271 28.688 1.00 94.94 126 ASP A N 1
ATOM 917 C CA . ASP A 1 126 ? -13.609 -13.146 30.029 1.00 94.94 126 ASP A CA 1
ATOM 918 C C . ASP A 1 126 ? -15.086 -13.557 30.013 1.00 94.94 126 ASP A C 1
ATOM 920 O O . ASP A 1 126 ? -15.857 -13.128 29.154 1.00 94.94 126 ASP A O 1
ATOM 924 N N . LYS A 1 127 ? -15.457 -14.441 30.940 1.00 95.75 127 LYS A N 1
ATOM 925 C CA . 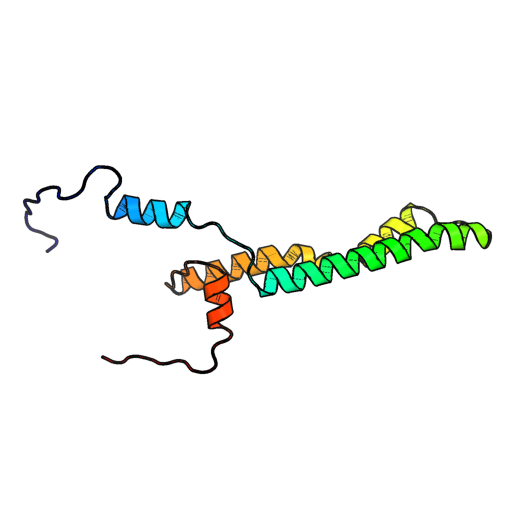LYS A 1 127 ? -16.815 -14.981 31.071 1.00 95.75 127 LYS A CA 1
ATOM 926 C C . LYS A 1 127 ? -17.638 -14.240 32.134 1.00 95.75 127 LYS A C 1
ATOM 928 O O . LYS A 1 127 ? -18.842 -14.484 32.175 1.00 95.75 127 LYS A O 1
ATOM 933 N N . THR A 1 128 ? -16.997 -13.458 33.013 1.00 69.75 128 THR A N 1
ATOM 934 C CA . THR A 1 128 ? -17.627 -12.937 34.241 1.00 69.75 128 THR A CA 1
ATOM 935 C C . THR A 1 128 ? -18.969 -12.242 34.029 1.00 69.75 128 THR A C 1
ATOM 937 O O . THR A 1 128 ? -19.175 -11.586 32.983 1.00 69.75 128 THR A O 1
#